Protein 7Y37 (pdb70)
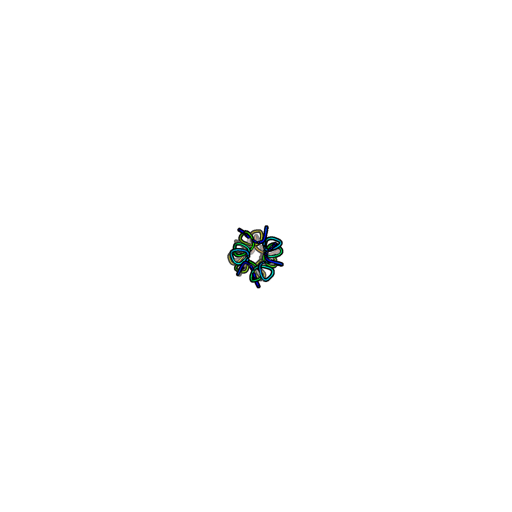
Sequence (66 aa):
PGPGFPGDRGLPGPVGPGPGPGPGPGFPGDRGLPGPVGPGPGPGPGPGFPGDRGLPGPVGPGPGPG

Secondary structure (DSSP, 8-state):
----PPPPPPPPPPPP------/----PPPPPPPPPPPP------/----PPPPPPPPPPPP------

Solvent-accessible surface area: 5444 Å² total

Radius of gyration: 21.04 Å; Cα contacts (8 Å, |Δi|>4): 222; chains: 3; bounding box: 49×9×64 Å

B-factor: mean 8.88, std 6.65, range [2.64, 41.59]

Organism: Homo sapiens (NCBI:txid9606)

Foldseek 3Di:
DDDDDDDDDDDDDDDDDDDDDD/DDDDDDDDDDDDDDDDDDDDDD/DDDDDDDDDDDDDDDDDDDDDD

Structure (mmCIF, N/CA/C/O backbone):
data_7Y37
#
_entry.id   7Y37
#
_cell.length_a   32.865
_cell.length_b   23.675
_cell.length_c   36.648
_cell.angle_alpha   90.000
_cell.angle_beta   100.190
_cell.angle_gamma   90.000
#
_symmetry.space_group_name_H-M   'P 1 21 1'
#
loop_
_entity.id
_entity.type
_entity.pdbx_description
1 polymer 'A triple-helix region of human collagen type V'
2 water water
#
loop_
_atom_site.group_PDB
_atom_site.id
_atom_site.type_symbol
_atom_site.label_atom_id
_atom_site.label_alt_id
_atom_site.label_comp_id
_atom_site.label_asym_id
_atom_site.label_entity_id
_atom_site.label_seq_id
_atom_site.pdbx_PDB_ins_code
_atom_site.Cartn_x
_atom_site.Cartn_y
_atom_site.Cartn_z
_atom_site.occupancy
_atom_site.B_iso_or_equiv
_atom_site.auth_seq_id
_atom_site.auth_comp_id
_atom_site.auth_asym_id
_atom_site.auth_atom_id
_atom_site.pdbx_PDB_model_num
ATOM 4 N N . PRO A 1 2 ? 27.262 12.696 9.041 1.00 17.16 1 PRO A N 1
ATOM 5 C CA . PRO A 1 2 ? 26.677 12.335 10.338 1.00 11.45 1 PRO A CA 1
ATOM 6 C C . PRO A 1 2 ? 25.285 12.903 10.575 1.0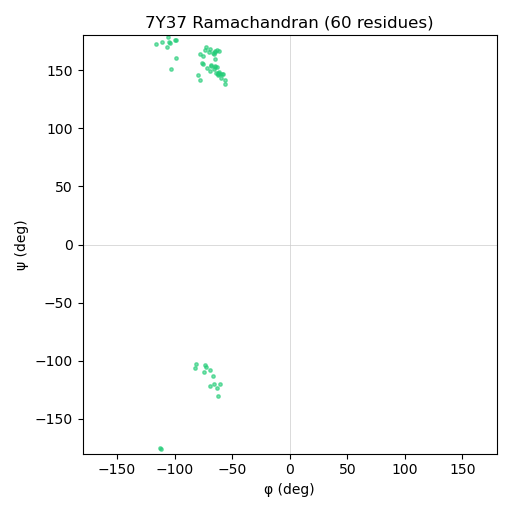0 11.93 1 PRO A C 1
ATOM 7 O O . PRO A 1 2 ? 24.987 14.050 10.243 1.00 11.82 1 PRO A O 1
ATOM 19 N N . GLY A 1 4 ? 22.139 14.516 12.715 1.00 7.59 3 GLY A N 1
ATOM 20 C CA . GLY A 1 4 ? 22.092 15.586 13.694 1.00 7.47 3 GLY A CA 1
ATOM 21 C C . GLY A 1 4 ? 22.081 15.074 15.121 1.00 6.43 3 GLY A C 1
ATOM 22 O O . GLY A 1 4 ? 22.038 13.866 15.354 1.00 6.23 3 GLY A O 1
ATOM 23 N N . PRO A 1 5 ? 22.128 15.997 16.089 1.00 6.55 4 PRO A N 1
ATOM 24 C CA . PRO A 1 5 ? 22.098 15.663 17.515 1.00 7.07 4 PRO A CA 1
ATOM 25 C C . PRO A 1 5 ? 20.756 15.066 17.907 1.00 5.21 4 PRO A C 1
ATOM 26 O O . PRO A 1 5 ? 19.754 15.248 17.213 1.00 5.07 4 PRO A O 1
ATOM 38 N N . GLY A 1 7 ? 17.225 14.950 19.760 1.00 4.20 6 GLY A N 1
ATOM 39 C CA . GLY A 1 7 ? 16.245 15.981 20.059 1.00 4.03 6 GLY A CA 1
ATOM 40 C C . GLY A 1 7 ? 16.302 16.513 21.479 1.00 3.84 6 GLY A C 1
ATOM 41 O O . GLY A 1 7 ? 17.062 16.028 22.324 1.00 4.12 6 GLY A O 1
ATOM 42 N N . PHE A 1 8 ? 15.479 17.495 21.754 1.00 3.75 7 PHE A N 1
ATOM 43 C CA . PHE A 1 8 ? 15.612 18.136 23.045 1.00 3.80 7 PHE A CA 1
ATOM 44 C C . PHE A 1 8 ? 14.919 17.247 24.085 1.00 3.76 7 PHE A C 1
ATOM 45 O O . PHE A 1 8 ? 13.948 16.555 23.763 1.00 5.29 7 PHE A O 1
ATOM 53 N N . PRO A 1 9 ? 15.432 17.182 25.316 1.00 5.66 8 PRO A N 1
ATOM 54 C CA . PRO A 1 9 ? 14.806 16.303 26.316 1.00 5.23 8 PRO A CA 1
ATOM 55 C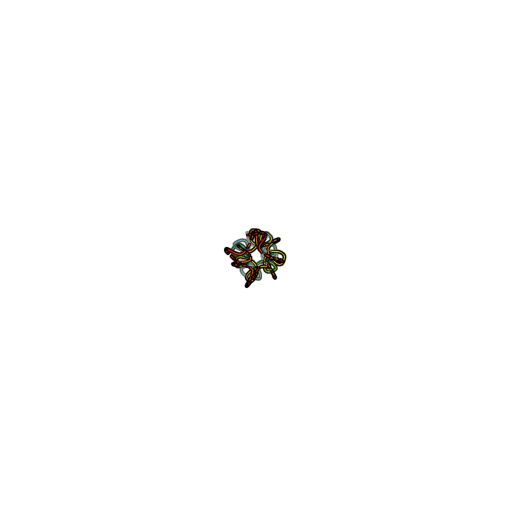 C . PRO A 1 9 ? 13.349 16.663 26.547 1.00 6.03 8 PRO A C 1
ATOM 56 O O . PRO A 1 9 ? 12.954 17.829 26.484 1.00 6.26 8 PRO A O 1
ATOM 60 N N . GLY A 1 10 ? 12.545 15.641 26.824 1.00 4.70 9 GLY A N 1
ATOM 61 C CA . GLY A 1 10 ? 11.152 15.876 27.140 1.00 6.58 9 GLY A CA 1
ATOM 62 C C . GLY A 1 10 ? 10.992 16.661 28.429 1.00 5.29 9 GLY A C 1
ATOM 63 O O . GLY A 1 10 ? 11.846 16.637 29.321 1.00 7.37 9 GLY A O 1
ATOM 64 N N . ASP A 1 11 ? 9.876 17.380 28.518 1.00 5.74 10 ASP A N 1
ATOM 65 C CA . ASP A 1 11 ? 9.573 18.154 29.712 1.00 6.18 10 ASP A CA 1
ATOM 66 C C . ASP A 1 11 ? 9.286 17.224 30.892 1.00 6.11 10 ASP A C 1
ATOM 67 O O . ASP A 1 11 ? 8.871 16.073 30.731 1.00 8.17 10 ASP A O 1
ATOM 72 N N . ARG A 1 12 ? 9.506 17.738 32.099 1.00 9.10 11 ARG A N 1
ATOM 73 C CA . ARG A 1 12 ? 9.049 17.008 33.270 1.00 7.29 11 ARG A CA 1
ATOM 74 C C . ARG A 1 12 ? 7.529 16.895 33.217 1.00 6.29 11 ARG A C 1
ATOM 75 O O . ARG A 1 12 ? 6.837 17.786 32.718 1.00 7.64 11 ARG A O 1
ATOM 83 N N . GLY A 1 13 ? 7.011 15.779 33.713 1.00 5.94 12 GLY A N 1
ATOM 84 C CA . GLY A 1 13 ? 5.574 15.593 33.783 1.00 6.25 12 GLY A CA 1
ATOM 85 C C . GLY A 1 13 ? 4.909 16.637 34.659 1.00 7.19 12 GLY A C 1
ATOM 86 O O . GLY A 1 13 ? 5.547 17.370 35.416 1.00 6.85 12 GLY A O 1
ATOM 87 N N . LEU A 1 14 ? 3.586 16.702 34.544 1.00 4.59 13 LEU A N 1
ATOM 88 C CA . LEU A 1 14 ? 2.827 17.665 35.329 1.00 4.36 13 LEU A CA 1
ATOM 89 C C . LEU A 1 14 ? 2.726 17.199 36.779 1.00 4.13 13 LEU A C 1
ATOM 90 O O . LEU A 1 14 ? 2.815 16.003 37.065 1.00 3.77 13 LEU A O 1
ATOM 95 N N . PRO A 1 15 ? 2.535 18.131 37.716 1.00 3.43 14 PRO A N 1
ATOM 96 C CA . PRO A 1 15 ? 2.337 17.737 39.115 1.00 3.12 14 PRO A CA 1
ATOM 97 C C . PRO A 1 15 ? 1.151 16.800 39.288 1.00 3.15 14 PRO A C 1
ATOM 98 O O . PRO A 1 15 ? 0.145 16.883 38.576 1.00 3.43 14 PRO A O 1
ATOM 102 N N . GLY A 1 16 ? 1.280 15.900 40.255 1.00 3.37 15 GLY A N 1
ATOM 103 C CA . GLY A 1 16 ? 0.212 14.994 40.592 1.00 3.44 15 GLY A CA 1
ATOM 104 C C . GLY A 1 16 ? -0.953 15.707 41.246 1.00 3.43 15 GLY A C 1
ATOM 105 O O . GLY A 1 16 ? -0.860 16.873 41.640 1.00 5.84 15 GLY A O 1
ATOM 106 N N . PRO A 1 17 ? -2.078 15.012 41.380 1.00 3.82 16 PRO A N 1
ATOM 107 C CA . PRO A 1 17 ? -3.244 15.612 42.036 1.00 4.06 16 PRO A CA 1
ATOM 108 C C . PRO A 1 17 ? -3.061 15.674 43.547 1.00 4.07 16 PRO A C 1
ATOM 109 O O . PRO A 1 17 ? -2.225 14.984 44.131 1.00 4.24 16 PRO A O 1
ATOM 113 N N . VAL A 1 18 ? -3.876 16.522 44.182 1.00 4.68 17 VAL A N 1
ATOM 114 C CA . VAL A 1 18 ? -3.894 16.611 45.640 1.00 4.71 17 VAL A CA 1
ATOM 115 C C . VAL A 1 18 ? -4.172 15.238 46.248 1.00 5.21 17 VAL A C 1
ATOM 116 O O . VAL A 1 18 ? -4.979 14.455 45.731 1.00 5.49 17 VAL A O 1
ATOM 120 N N . GLY A 1 19 ? -3.500 14.936 47.357 1.00 5.13 18 GLY A N 1
ATOM 121 C CA . GLY A 1 19 ? -3.754 13.706 48.068 1.00 5.01 18 GLY A CA 1
ATOM 122 C C . GLY A 1 19 ? -5.153 13.661 48.643 1.00 4.47 18 GLY A C 1
ATOM 123 O O . GLY A 1 19 ? -5.853 14.675 48.714 1.00 5.39 18 GLY A O 1
ATOM 124 N N . PRO A 1 20 ? -5.591 12.472 49.073 1.00 4.47 19 PRO A N 1
ATOM 125 C CA . PRO A 1 20 ? -6.949 12.352 49.611 1.00 6.38 19 PRO A CA 1
ATOM 126 C C . PRO A 1 20 ? -7.102 13.055 50.954 1.00 3.69 19 PRO A C 1
ATOM 127 O O . PRO A 1 20 ? -6.131 13.224 51.691 1.00 4.18 19 PRO A O 1
ATOM 139 N N . GLY A 1 22 ? -7.855 13.678 54.836 1.00 3.84 21 GLY A N 1
ATOM 140 C CA . GLY A 1 22 ? -7.577 12.838 55.982 1.00 3.45 21 GLY A CA 1
ATOM 141 C C . GLY A 1 22 ? -8.802 12.042 56.410 1.00 2.84 21 GLY A C 1
ATOM 142 O O . GLY A 1 22 ? -9.938 12.366 56.053 1.00 4.66 21 GLY A O 1
ATOM 143 N N . PRO A 1 23 ? -8.573 10.967 57.165 1.00 3.39 22 PRO A N 1
ATOM 144 C CA . PRO A 1 23 ? -9.669 10.164 57.694 1.00 2.95 22 PRO A CA 1
ATOM 145 C C . PRO A 1 23 ? -10.356 10.942 58.805 1.00 3.02 22 PRO A C 1
ATOM 146 O O . PRO A 1 23 ? -9.841 11.967 59.270 1.00 3.91 22 PRO A O 1
ATOM 158 N N . GLY A 1 25 ? -11.585 12.206 62.457 1.00 3.69 24 GLY A N 1
ATOM 159 C CA . GLY A 1 25 ? -10.903 12.276 63.733 1.00 5.43 24 GLY A CA 1
ATOM 160 C C . GLY A 1 25 ? -11.346 11.199 64.704 1.00 2.94 24 GLY A C 1
ATOM 161 O O . GLY A 1 25 ? -12.211 10.383 64.393 1.00 2.92 24 GLY A O 1
ATOM 162 N N . PRO A 1 26 ? -10.738 11.185 65.893 1.00 3.37 25 PRO A N 1
ATOM 163 C CA . PRO A 1 26 ? -11.103 10.252 66.959 1.00 4.77 25 PRO A CA 1
ATOM 164 C C . PRO A 1 26 ? -12.480 10.600 67.494 1.00 5.25 25 PRO A C 1
ATOM 165 O O . PRO A 1 26 ? -12.996 11.684 67.230 1.00 3.44 25 PRO A O 1
ATOM 177 N N . GLY A 1 28 ? -15.360 11.953 70.003 1.00 4.47 27 GLY A N 1
ATOM 178 C CA . GLY A 1 28 ? -15.435 13.078 70.915 1.00 5.08 27 GLY A CA 1
ATOM 179 C C . GLY A 1 28 ? -15.244 12.623 72.348 1.00 9.59 27 GLY A C 1
ATOM 180 O O . GLY A 1 28 ? -15.367 11.433 72.650 1.00 6.17 27 GLY A O 1
ATOM 185 N N . PRO B 1 2 ? 21.525 14.034 7.802 1.00 10.74 1 PRO B N 1
ATOM 186 C CA . PRO B 1 2 ? 20.283 13.375 8.226 1.00 10.76 1 PRO B CA 1
ATOM 187 C C . PRO B 1 2 ? 19.809 13.872 9.588 1.00 7.23 1 PRO B C 1
ATOM 188 O O . PRO B 1 2 ? 20.621 14.247 10.436 1.00 7.11 1 PRO B O 1
ATOM 200 N N . GLY B 1 4 ? 18.651 13.960 13.466 1.00 5.41 3 GLY B N 1
ATOM 201 C CA . GLY B 1 4 ? 19.034 13.203 14.640 1.00 6.08 3 GLY B CA 1
ATOM 202 C C . GLY B 1 4 ? 17.880 12.392 15.188 1.00 4.85 3 GLY B C 1
ATOM 203 O O . GLY B 1 4 ? 16.740 12.525 14.735 1.00 4.82 3 GLY B O 1
ATOM 204 N N . PRO B 1 5 ? 18.162 11.544 16.176 1.00 6.46 4 PRO B N 1
ATOM 205 C CA . PRO B 1 5 ? 17.106 10.733 16.775 1.00 4.68 4 PRO B CA 1
ATOM 206 C C . PRO B 1 5 ? 16.303 11.500 17.826 1.00 4.88 4 PRO B C 1
ATOM 207 O O . PRO B 1 5 ? 16.709 12.577 18.257 1.00 5.06 4 PRO B O 1
ATOM 219 N N . GLY B 1 7 ? 14.696 13.032 21.193 1.00 3.23 6 GLY B N 1
ATOM 220 C CA . GLY B 1 7 ? 15.255 13.369 22.491 1.00 3.15 6 GLY B CA 1
ATOM 221 C C . GLY B 1 7 ? 14.849 12.388 23.576 1.00 3.54 6 GLY B C 1
ATOM 222 O O . GLY B 1 7 ? 13.978 11.545 23.372 1.00 4.51 6 GLY B O 1
ATOM 223 N N . PHE B 1 8 ? 15.485 12.504 24.740 1.00 3.10 7 PHE B N 1
ATOM 224 C CA . PHE B 1 8 ? 15.223 11.548 25.806 1.00 3.13 7 PHE B CA 1
ATOM 225 C C . PHE B 1 8 ? 13.902 11.869 26.498 1.00 3.04 7 PHE B C 1
ATOM 226 O O . PHE B 1 8 ? 13.577 13.043 26.699 1.00 3.76 7 PHE B O 1
ATOM 234 N N . PRO B 1 9 ? 13.129 10.846 26.876 1.00 4.43 8 PRO B N 1
ATOM 235 C CA . PRO B 1 9 ? 11.832 11.102 27.514 1.00 4.64 8 PRO B CA 1
ATOM 236 C C . PRO B 1 9 ? 11.995 11.832 28.838 1.00 4.85 8 PRO B C 1
ATOM 237 O O . PRO B 1 9 ? 13.020 11.723 29.518 1.00 5.03 8 PRO B O 1
ATOM 241 N N . GLY B 1 10 ? 10.953 12.581 29.202 1.00 5.00 9 GLY B N 1
ATOM 242 C CA . GLY B 1 10 ? 11.029 13.446 30.356 1.00 7.73 9 GLY B CA 1
ATOM 243 C C . GLY B 1 10 ? 10.884 12.717 31.677 1.00 8.71 9 GLY B C 1
ATOM 244 O O . GLY B 1 10 ? 10.416 11.572 31.748 1.00 6.88 9 GLY B O 1
ATOM 245 N N . ASP B 1 11 ? 11.291 13.442 32.724 1.00 12.46 10 ASP B N 1
ATOM 246 C CA . ASP B 1 11 ? 11.207 13.006 34.111 1.00 16.51 10 ASP B CA 1
ATOM 247 C C . ASP B 1 11 ? 9.741 12.968 34.556 1.00 12.12 10 ASP B C 1
ATOM 248 O O . AS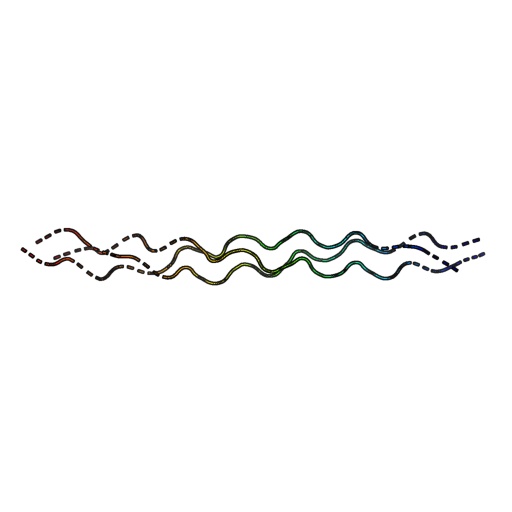P B 1 11 ? 8.916 13.761 34.106 1.00 8.88 10 ASP B O 1
ATOM 253 N N . ARG B 1 12 ? 9.424 12.059 35.475 1.00 7.22 11 ARG B N 1
ATOM 254 C CA . ARG B 1 12 ? 8.099 12.044 36.089 1.00 7.25 11 ARG B CA 1
ATOM 255 C C . ARG B 1 12 ? 7.827 13.348 36.845 1.00 11.47 11 ARG B C 1
ATOM 256 O O . ARG B 1 12 ? 8.738 13.991 37.373 1.00 9.88 11 ARG B O 1
ATOM 264 N N . GLY B 1 13 ? 6.554 13.748 36.884 1.00 7.41 12 GLY B N 1
ATOM 265 C CA . GLY B 1 13 ? 6.183 14.975 37.556 1.00 7.45 12 GLY B CA 1
ATOM 266 C C . GLY B 1 13 ? 6.314 14.890 39.071 1.00 8.10 12 GLY B C 1
ATOM 267 O O . GLY B 1 13 ? 6.448 13.821 39.670 1.00 8.57 12 GLY B O 1
ATOM 268 N N . LEU B 1 14 ? 6.270 16.068 39.696 1.00 4.27 13 LEU B N 1
ATOM 269 C CA . LEU B 1 14 ? 6.281 16.166 41.148 1.00 3.85 13 LEU B CA 1
ATOM 270 C C . LEU B 1 14 ? 5.047 15.487 41.739 1.00 3.68 13 LEU B C 1
ATOM 271 O O . LEU B 1 14 ? 3.969 15.508 41.138 1.00 4.69 13 LEU B O 1
ATOM 276 N N . PRO B 1 15 ? 5.166 14.890 42.923 1.00 3.44 14 PRO B N 1
ATOM 277 C CA . PRO B 1 15 ? 3.976 14.357 43.591 1.00 3.59 14 PRO B CA 1
ATOM 278 C C . PRO B 1 15 ? 3.028 15.491 43.954 1.00 4.42 14 PRO B C 1
ATOM 279 O O . PRO B 1 15 ? 3.441 16.637 44.146 1.00 3.24 14 PRO B O 1
ATOM 283 N N . GLY B 1 16 ? 1.741 15.164 44.034 1.00 3.93 15 GLY B N 1
ATOM 284 C CA . GLY B 1 16 ? 0.753 16.138 44.425 1.00 4.85 15 GLY B CA 1
ATOM 285 C C . GLY B 1 16 ? 0.939 16.576 45.862 1.00 4.27 15 GLY B C 1
ATOM 286 O O . GLY B 1 16 ? 1.624 15.921 46.653 1.00 4.99 15 GLY B O 1
ATOM 287 N N . PRO B 1 17 ? 0.312 17.694 46.227 1.00 4.15 16 PRO B N 1
ATOM 288 C CA . PRO B 1 17 ? 0.377 18.166 47.615 1.00 3.29 16 PRO B CA 1
ATOM 289 C C . PRO B 1 17 ? -0.309 17.191 48.560 1.00 2.91 16 PRO B C 1
ATOM 290 O O . PRO B 1 17 ? -1.153 16.383 48.164 1.00 4.36 16 PRO B O 1
ATOM 294 N N . VAL B 1 18 ? 0.051 17.306 49.842 1.00 4.19 17 VAL B N 1
ATOM 295 C CA . VAL B 1 18 ? -0.634 16.562 50.887 1.00 6.03 17 VAL B CA 1
ATOM 296 C C . VAL B 1 18 ? -2.106 16.946 50.895 1.00 4.69 17 VAL B C 1
ATOM 297 O O . VAL B 1 18 ? -2.469 18.107 50.670 1.00 4.14 17 VAL B O 1
ATOM 301 N N . GLY B 1 19 ? -2.966 15.967 51.163 1.00 2.84 18 GLY B N 1
ATOM 302 C CA . GLY B 1 19 ? -4.388 16.207 51.230 1.00 3.26 18 GLY B CA 1
ATOM 303 C C . GLY B 1 19 ? -4.773 17.094 52.394 1.00 3.14 18 GLY B C 1
ATOM 304 O O . GLY B 1 19 ? -3.994 17.322 53.327 1.00 4.41 18 GLY B O 1
ATOM 305 N N . PRO B 1 20 ? -6.004 17.618 52.359 1.00 5.56 19 PRO B N 1
ATOM 306 C CA . PRO B 1 20 ? -6.496 18.465 53.444 1.00 6.67 19 PRO B CA 1
ATOM 307 C C . PRO B 1 20 ? -6.843 17.625 54.661 1.00 4.06 19 PRO B C 1
ATOM 308 O O . PRO B 1 20 ? -6.993 16.405 54.564 1.00 4.52 19 PRO B O 1
ATOM 320 N N . GLY B 1 22 ? -8.923 15.708 57.559 1.00 3.06 21 GLY B N 1
ATOM 321 C CA . GLY B 1 22 ? -10.185 15.000 57.579 1.00 2.87 21 GLY B CA 1
ATOM 322 C C . GLY B 1 22 ? -11.262 15.714 58.369 1.00 3.27 21 GLY B C 1
ATOM 323 O O . GLY B 1 22 ? -11.008 16.733 59.009 1.00 3.80 21 GLY B O 1
ATOM 324 N N . PRO B 1 23 ? -12.478 15.167 58.331 1.00 3.42 22 PRO B N 1
ATOM 325 C CA . PRO B 1 23 ? -13.613 15.712 59.070 1.00 3.65 22 PRO B CA 1
ATOM 326 C C . PRO B 1 23 ? -13.626 15.262 60.530 1.00 4.30 22 PRO B C 1
ATOM 327 O O . PRO B 1 23 ? -12.886 14.368 60.947 1.00 3.37 22 PRO B O 1
ATOM 339 N N . GLY B 1 25 ? -14.446 13.475 64.030 1.00 5.36 24 GLY B N 1
ATOM 340 C CA . GLY B 1 25 ? -14.759 12.098 64.366 1.00 3.93 24 GLY B CA 1
ATOM 341 C C . GLY B 1 25 ? -16.185 11.921 64.849 1.00 4.01 24 GLY B C 1
ATOM 342 O O . GLY B 1 25 ? -16.975 12.873 64.835 1.00 5.23 24 GLY B O 1
ATOM 343 N N . PRO B 1 26 ? -16.526 10.700 65.278 1.00 4.11 25 PRO B N 1
ATOM 344 C CA . PRO B 1 26 ? -17.867 10.428 65.810 1.00 4.38 25 PRO B CA 1
ATOM 345 C C . PRO B 1 26 ? -18.104 11.180 67.117 1.00 4.70 25 PRO B C 1
ATOM 346 O O . PRO B 1 26 ? -17.166 11.594 67.790 1.00 5.09 25 PRO B O 1
ATOM 358 N N . GLY B 1 28 ? -18.905 11.747 71.054 1.00 6.67 27 GLY B N 1
ATOM 359 C CA . GLY B 1 28 ? -18.597 11.029 72.272 1.00 9.00 27 GLY B CA 1
ATOM 360 C C . GLY B 1 28 ? -19.838 10.857 73.123 1.00 11.89 27 GLY B C 1
ATOM 361 O O . GLY B 1 28 ? -20.969 10.936 72.623 1.00 11.31 27 GLY B O 1
ATOM 366 N N . PRO C 1 2 ? 19.712 18.359 11.117 1.00 4.04 1 PRO C N 1
ATOM 367 C CA . PRO C 1 2 ? 18.769 18.891 12.109 1.00 3.92 1 PRO C CA 1
ATOM 368 C C . PRO C 1 2 ? 18.738 18.042 13.372 1.00 6.45 1 PRO C C 1
ATOM 369 O O . PRO C 1 2 ? 18.917 16.831 13.292 1.00 5.40 1 PRO C O 1
ATOM 381 N N . GLY C 1 4 ? 16.933 15.876 16.310 1.00 3.08 3 GLY C N 1
ATOM 382 C CA . GLY C 1 4 ? 15.750 15.037 16.287 1.00 2.82 3 GLY C CA 1
ATOM 383 C C . GLY C 1 4 ? 14.555 15.708 16.939 1.00 3.03 3 GLY C C 1
ATOM 384 O O . GLY C 1 4 ? 14.678 16.789 17.520 1.00 4.33 3 GLY C O 1
ATOM 385 N N . PRO C 1 5 ? 13.390 15.063 16.856 1.00 5.12 4 PRO C N 1
ATOM 386 C CA . PRO C 1 5 ? 12.169 15.515 17.522 1.00 4.00 4 PRO C CA 1
ATOM 387 C C . PRO C 1 5 ? 12.351 15.567 19.030 1.00 5.27 4 PRO C C 1
ATOM 388 O O . PRO C 1 5 ? 13.219 14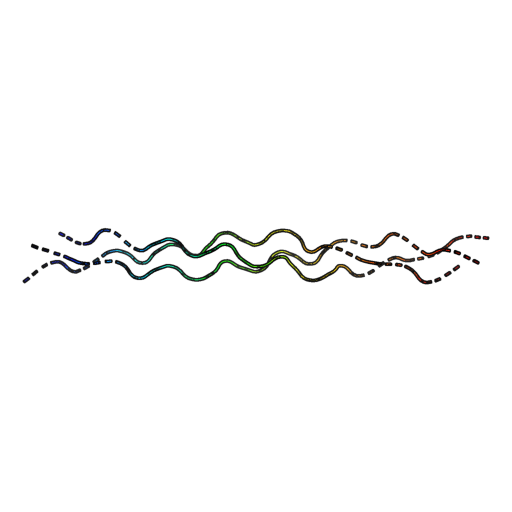.881 19.576 1.00 3.60 4 PRO C O 1
ATOM 400 N N . GLY C 1 7 ? 11.850 14.833 23.013 1.00 2.79 6 GLY C N 1
ATOM 401 C CA . GLY C 1 7 ? 11.542 13.656 23.796 1.00 2.97 6 GLY C CA 1
ATOM 402 C C . GLY C 1 7 ? 10.099 13.618 24.269 1.00 4.72 6 GLY C C 1
ATOM 403 O O . GLY C 1 7 ? 9.447 14.653 24.449 1.00 3.42 6 GLY C O 1
ATOM 404 N N . PHE C 1 8 ? 9.603 12.400 24.443 1.00 3.02 7 PHE C N 1
ATOM 405 C CA . PHE C 1 8 ? 8.277 12.182 24.997 1.00 3.21 7 PHE C CA 1
ATOM 406 C C . PHE C 1 8 ? 8.180 12.877 26.357 1.00 8.46 7 PHE C C 1
ATOM 407 O O . PHE C 1 8 ? 9.140 12.844 27.137 1.00 5.25 7 PHE C O 1
ATOM 415 N N . PRO C 1 9 ? 7.064 13.545 26.655 1.00 7.36 8 PRO C N 1
ATOM 416 C CA . PRO C 1 9 ? 6.947 14.248 27.942 1.00 8.48 8 PRO C CA 1
ATOM 417 C C . PRO C 1 9 ? 6.882 13.273 29.106 1.00 7.46 8 PRO C C 1
ATOM 418 O O . PRO C 1 9 ? 6.441 12.130 28.970 1.00 6.88 8 PRO C O 1
ATOM 422 N N . GLY C 1 10 ? 7.318 13.744 30.273 1.00 7.98 9 GLY C N 1
ATOM 423 C CA . GLY C 1 10 ? 7.255 12.916 31.462 1.00 5.91 9 GLY C CA 1
ATOM 424 C C . GLY C 1 10 ? 5.823 12.613 31.866 1.00 9.78 9 GLY C C 1
ATOM 425 O O . GLY C 1 10 ? 4.900 13.387 31.615 1.00 6.76 9 GLY C O 1
ATOM 426 N N . ASP C 1 11 ? 5.635 11.458 32.494 1.00 6.09 10 ASP C N 1
ATOM 427 C CA . ASP C 1 11 ? 4.318 11.099 33.001 1.00 5.87 10 ASP C CA 1
ATOM 428 C C . ASP C 1 11 ? 3.954 11.943 34.220 1.00 7.36 10 ASP C C 1
ATOM 429 O O . ASP C 1 11 ? 4.820 12.417 34.958 1.00 7.82 10 ASP C O 1
ATOM 434 N N . ARG C 1 12 ? 2.652 12.147 34.413 1.00 4.54 11 ARG C N 1
ATOM 435 C CA . ARG C 1 12 ? 2.173 12.976 35.514 1.00 3.92 11 ARG C CA 1
ATOM 436 C C . ARG C 1 12 ? 2.602 12.400 36.859 1.00 4.28 11 ARG C C 1
ATOM 437 O O . ARG C 1 12 ? 2.717 11.186 37.033 1.00 6.33 11 ARG C O 1
ATOM 445 N N . GLY C 1 13 ? 2.852 13.296 37.811 1.00 4.21 12 GLY C N 1
ATOM 446 C CA . GLY C 1 13 ? 3.236 12.870 39.141 1.00 4.95 12 GLY C CA 1
ATOM 447 C C . GLY C 1 13 ? 2.133 12.099 39.844 1.00 4.81 12 GLY C C 1
ATOM 448 O O . GLY C 1 13 ? 0.967 12.109 39.451 1.00 5.10 12 GLY C O 1
ATOM 449 N N . LEU C 1 14 ? 2.527 11.430 40.928 1.00 4.20 13 LEU C N 1
ATOM 450 C CA . LEU C 1 14 ? 1.625 10.610 41.719 1.00 4.34 13 LEU C CA 1
ATOM 451 C C . LEU C 1 14 ? 0.731 11.484 42.593 1.00 7.17 13 LEU C C 1
ATOM 452 O O . LEU C 1 14 ? 1.089 12.618 42.927 1.00 4.43 13 LEU C O 1
ATOM 457 N N . PRO C 1 15 ? -0.434 10.973 43.002 1.00 4.68 14 PRO C N 1
ATOM 458 C CA . PRO C 1 15 ? -1.258 11.725 43.953 1.00 4.88 14 PRO C CA 1
ATOM 459 C C . PRO C 1 15 ? -0.505 11.905 45.261 1.00 4.66 14 PRO C C 1
ATOM 460 O O . PRO C 1 15 ? 0.285 11.052 45.670 1.00 4.66 14 PRO C O 1
ATOM 464 N N . GLY C 1 16 ? -0.757 13.032 45.919 1.00 4.91 15 GLY C N 1
ATOM 465 C CA . GLY C 1 16 ? -0.141 13.300 47.198 1.00 5.06 15 GLY C CA 1
ATOM 466 C C . GLY C 1 16 ? -0.554 12.289 48.245 1.00 5.58 15 GLY C C 1
ATOM 467 O O . GLY C 1 16 ? -1.487 11.505 48.049 1.00 5.13 15 GLY C O 1
ATOM 468 N N . PRO C 1 17 ? 0.146 12.275 49.375 1.00 5.45 16 PRO C N 1
ATOM 469 C CA . PRO C 1 17 ? -0.257 11.401 50.483 1.00 5.79 16 PRO C CA 1
ATOM 470 C C . PRO C 1 17 ? -1.501 11.938 51.173 1.00 5.83 16 PRO C C 1
ATOM 471 O O . PRO C 1 17 ? -1.921 13.082 50.988 1.00 5.86 16 PRO C O 1
ATOM 475 N N . VAL C 1 18 ? -2.079 11.075 52.008 1.00 6.20 17 VAL C N 1
ATOM 476 C CA . VAL C 1 18 ? -3.313 11.399 52.708 1.00 6.44 17 VAL C CA 1
ATOM 477 C C . VAL C 1 18 ? -3.106 12.573 53.661 1.00 6.65 17 VAL C C 1
ATOM 478 O O . VAL C 1 18 ? -2.025 12.764 54.238 1.00 7.15 17 VAL C O 1
ATOM 482 N N . GLY C 1 19 ? -4.161 13.369 53.826 1.00 3.13 18 GLY C N 1
ATOM 483 C CA . GLY C 1 19 ? -4.137 14.499 54.723 1.00 5.03 18 GLY C CA 1
ATOM 484 C C . GLY C 1 19 ? -4.170 14.073 56.178 1.00 6.04 18 GLY C C 1
ATOM 485 O O . GLY C 1 19 ? -4.398 12.902 56.501 1.00 5.10 18 GLY C O 1
ATOM 486 N N . PRO C 1 20 ? -3.934 15.027 57.093 1.00 5.56 19 PRO C N 1
ATOM 487 C CA . PRO C 1 20 ? -3.979 14.739 58.531 1.00 5.33 19 PRO C CA 1
ATOM 488 C C . PRO C 1 20 ? -5.369 14.303 58.981 1.00 7.01 19 PRO C C 1
ATOM 489 O O . PRO C 1 20 ? -6.376 14.655 58.368 1.00 3.61 19 PRO C O 1
ATOM 501 N N . GLY C 1 22 ? -8.901 14.185 60.994 1.00 4.12 21 GLY C N 1
ATOM 502 C CA . GLY C 1 22 ? -9.763 15.248 61.458 1.00 4.15 21 GLY C CA 1
ATOM 503 C C . GLY C 1 22 ? -9.645 15.458 62.953 1.00 4.78 21 GLY C C 1
ATOM 504 O O . GLY C 1 22 ? -8.984 14.682 63.653 1.00 4.21 21 GLY C O 1
ATOM 505 N N . PRO C 1 23 ? -10.300 16.508 63.459 1.00 4.74 22 PRO C N 1
ATOM 506 C CA . PRO C 1 23 ? -10.314 16.770 64.898 1.00 4.09 22 PRO C CA 1
ATOM 507 C C . PRO C 1 23 ? -11.218 15.784 65.622 1.00 3.81 22 PRO C C 1
ATOM 508 O O . PRO C 1 23 ? -12.041 15.117 64.990 1.00 4.26 22 PRO C O 1
ATOM 520 N N . GLY C 1 25 ? -14.405 14.378 67.505 1.00 3.90 24 GLY C N 1
ATOM 521 C CA . GLY C 1 25 ? -15.800 14.648 67.225 1.00 4.80 24 GLY C CA 1
ATOM 522 C C . GLY C 1 25 ? -16.483 15.463 68.306 1.00 5.63 24 GLY C C 1
ATOM 523 O O . GLY C 1 25 ? -15.846 15.905 69.258 1.00 5.91 24 GLY C O 1
ATOM 524 N N . PRO C 1 26 ? -17.794 15.672 68.156 1.00 9.40 25 PRO C N 1
ATOM 525 C CA . PRO C 1 26 ? -18.591 16.433 69.121 1.00 9.53 25 PRO C CA 1
ATOM 526 C C . PRO C 1 26 ? -18.590 15.747 70.481 1.00 9.73 25 PRO C C 1
ATOM 527 O O . PRO C 1 26 ? -18.453 14.528 70.560 1.00 9.79 25 PRO C O 1
ATOM 539 N N . GLY C 1 28 ? -21.103 15.076 72.274 1.00 20.20 27 GLY C N 1
ATOM 540 C CA . GLY C 1 28 ? -22.152 14.068 72.200 1.00 23.93 27 GLY C CA 1
ATOM 541 C C . GLY C 1 28 ? -23.172 14.082 73.325 1.00 37.13 27 GLY C C 1
ATOM 542 O O . GLY C 1 28 ? -23.970 13.149 73.466 1.00 21.48 27 GLY C O 1
#

GO terms:
  GO:0048407 platelet-derived growth factor b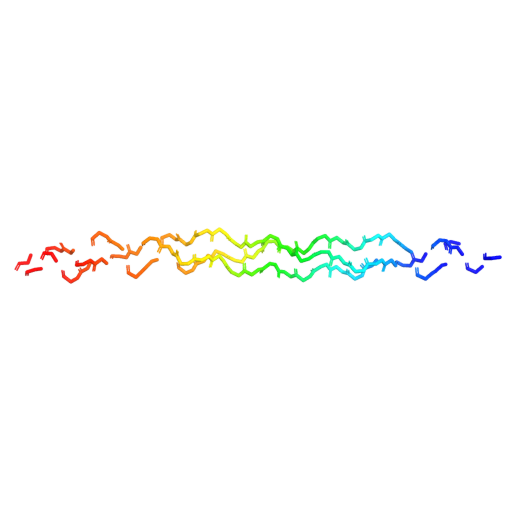inding (F, IDA)
  GO:0005588 collagen type V trimer (C, TAS)
  GO:0005576 extracellular region (C, TAS)
  GO:0005788 endoplasmic reticulu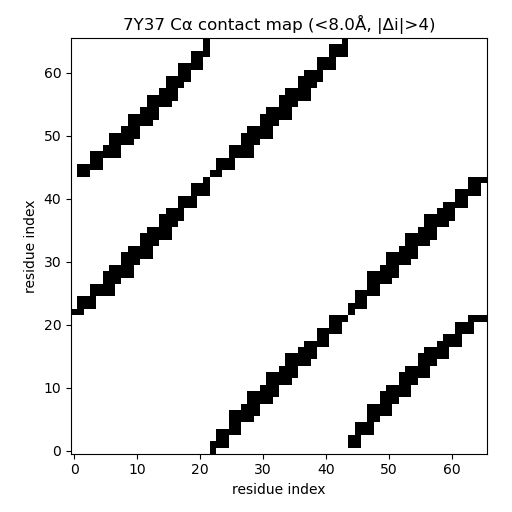m lumen (C, TAS)
  GO:0005515 protein binding (F, IPI)
  GO:0005576 extracellular region (C, HDA)
  GO:0031012 extracellular matrix (C, HDA)
  GO:0030020 extracellular matrix structural constituent conferring tensile strength (F, HDA)
  GO:0005592 collagen type XI trimer (C, TAS)
  GO:0008201 heparin binding (F, IDA)
  GO:1903225 negative regulation of endodermal cell differentiation (P, IDA)
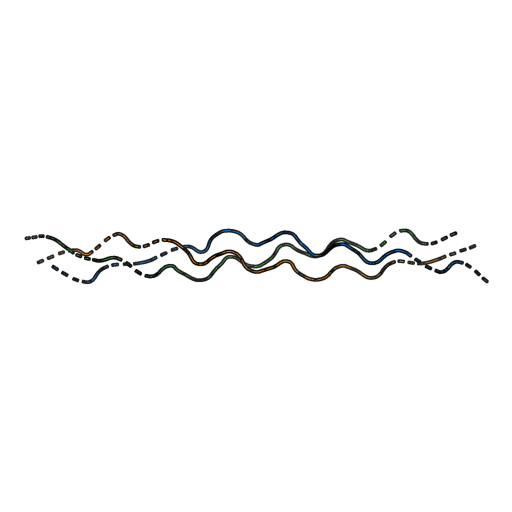  GO:0035313 wound healing, spreading of epidermal cells (P, IMP)
  GO:0031012 extracellular matrix (C, IMP)
  GO:0043588 skin development (P, IMP)
  GO:0045112 integrin biosynthetic process (P, IMP)
  GO:0005588 collagen type V trimer (C, IMP)
  GO:0016477 cell migration (P, IMP)
  GO:0030199 collagen fibril organization (P, IMP)
  GO:0032964 collagen biosynthetic process (P, IMP)
  GO:0048592 eye morphogenesis (P, IMP)

InterPro domains:
  IPR000885 Fibrillar collagen, C-terminal [PF01410] (1608-1836)
  IPR000885 Fibrillar collagen, C-terminal [PS51461] (1609-1837)
  IPR000885 Fibrillar collagen, C-terminal [SM00038] (1608-1837)
  IPR001791 Laminin G domain [PF02210] (147-223)
  IPR001791 Laminin G domain [SM00282] (98-229)
  IPR008160 Collagen triple helix repeat [PF01391] (469-517)
  IPR008160 Collagen triple helix repeat [PF01391] (562-619)
  IPR008160 Collagen triple helix repeat [PF01391] (991-1049)
  IPR008160 Collagen triple helix repeat [PF01391] (1516-1571)
  IPR013320 Concanavalin A-like lectin/glucanase domain superfamily [SSF49899] (39-244)
  IPR048287 Thrombospondin-like, N-terminal domain [SM00210] (39-230)
  IPR050149 Collagen superfamily [PTHR24023] (828-1274)